Protein AF-A0A0B1SUR9-F1 (afdb_monomer)

Sequence (139 aa):
LSFQVCLLLVIVFFIDGRIQWSAYSIIYALAFVLAFGSILTLLLHYFEVPKASNQLPWLQIELLWNAIGCTLCAIGCILLTWDWWQMRGGRHQHHATLAPRNIGEARWMRRVAIVAGSLLLATCLFLFTLARVKRTGVN

Structure (mmCIF, N/CA/C/O backbone):
data_AF-A0A0B1SUR9-F1
#
_entry.id   AF-A0A0B1SUR9-F1
#
loop_
_atom_site.group_PDB
_atom_site.id
_atom_site.type_symbol
_atom_site.label_atom_id
_atom_site.label_alt_id
_atom_site.label_comp_id
_atom_site.label_asym_id
_atom_site.label_entity_id
_atom_site.label_seq_id
_atom_site.pdbx_PDB_ins_code
_atom_site.Cartn_x
_atom_site.Cartn_y
_atom_site.Cartn_z
_atom_site.occupancy
_atom_site.B_iso_or_equiv
_atom_site.auth_seq_id
_atom_site.auth_comp_id
_atom_site.auth_asym_id
_atom_site.auth_atom_id
_atom_site.pdbx_PDB_model_num
ATOM 1 N N . LEU A 1 1 ? -11.792 6.545 6.055 1.00 57.09 1 LEU A N 1
ATOM 2 C CA . LEU A 1 1 ? -11.852 7.286 4.773 1.00 57.09 1 LEU A CA 1
ATOM 3 C C . LEU A 1 1 ? -10.477 7.577 4.178 1.00 57.09 1 LEU A C 1
ATOM 5 O O . LEU A 1 1 ? -10.175 7.017 3.133 1.00 57.09 1 LEU A O 1
ATOM 9 N N . SER A 1 2 ? -9.609 8.373 4.812 1.00 69.12 2 SER A N 1
ATOM 10 C CA . SER A 1 2 ? -8.364 8.842 4.166 1.00 69.12 2 SER A CA 1
ATOM 11 C C . SER A 1 2 ? -7.394 7.729 3.729 1.00 69.12 2 SER A C 1
ATOM 13 O O . SER A 1 2 ? -6.832 7.789 2.640 1.00 69.12 2 SER A O 1
ATOM 15 N N . PHE A 1 3 ? -7.234 6.668 4.526 1.00 76.19 3 PHE A N 1
ATOM 16 C CA . PHE A 1 3 ? -6.344 5.554 4.175 1.00 76.19 3 PHE A CA 1
ATOM 17 C C . PHE A 1 3 ? -6.952 4.610 3.108 1.00 76.19 3 PHE A C 1
ATOM 19 O O . PHE A 1 3 ? -6.213 3.983 2.357 1.00 76.19 3 PHE A O 1
ATOM 26 N N . GLN A 1 4 ? -8.285 4.543 2.970 1.00 78.00 4 GLN A N 1
ATOM 27 C CA . GLN A 1 4 ? -8.958 3.736 1.935 1.00 78.00 4 GLN A CA 1
ATOM 28 C C . GLN A 1 4 ? -8.707 4.305 0.542 1.00 78.00 4 GLN A C 1
ATOM 30 O O . GLN A 1 4 ? -8.459 3.551 -0.391 1.00 78.00 4 GLN A O 1
ATOM 35 N N . VAL A 1 5 ? -8.709 5.634 0.414 1.00 78.94 5 VAL A N 1
ATOM 36 C CA . VAL A 1 5 ? -8.362 6.315 -0.841 1.00 78.94 5 VAL A CA 1
ATOM 37 C C . VAL A 1 5 ? -6.939 5.950 -1.269 1.00 78.94 5 VAL A C 1
ATOM 39 O O . VAL A 1 5 ? -6.706 5.639 -2.433 1.00 78.94 5 VAL A O 1
ATOM 42 N N . CYS A 1 6 ? -6.003 5.893 -0.318 1.00 81.38 6 CYS A N 1
ATOM 43 C CA . CYS A 1 6 ? -4.625 5.481 -0.581 1.00 81.38 6 CYS A CA 1
ATOM 44 C C . CYS A 1 6 ? -4.550 4.025 -1.073 1.00 81.38 6 CYS A C 1
ATOM 46 O O . CYS A 1 6 ? -3.874 3.748 -2.059 1.00 81.38 6 CYS A O 1
ATOM 48 N N . LEU A 1 7 ? -5.279 3.101 -0.438 1.00 81.69 7 LEU A N 1
ATOM 49 C CA . LEU A 1 7 ? -5.324 1.690 -0.848 1.00 81.69 7 LEU A CA 1
ATOM 50 C C . LEU A 1 7 ? -6.010 1.499 -2.213 1.00 81.69 7 LEU A C 1
ATOM 52 O O . LEU A 1 7 ? -5.570 0.673 -3.008 1.00 81.69 7 LEU A O 1
ATOM 56 N N . LEU A 1 8 ? -7.033 2.294 -2.534 1.00 81.94 8 LEU A N 1
ATOM 57 C CA . LEU A 1 8 ? -7.666 2.288 -3.856 1.00 81.94 8 LEU A CA 1
ATOM 58 C C . LEU A 1 8 ? -6.705 2.753 -4.955 1.00 81.94 8 LEU A C 1
ATOM 60 O O . LEU A 1 8 ? -6.677 2.147 -6.025 1.00 81.94 8 LEU A O 1
ATOM 64 N N . LEU A 1 9 ? -5.874 3.767 -4.691 1.00 81.12 9 LEU A N 1
ATOM 65 C CA . LEU A 1 9 ? -4.820 4.173 -5.626 1.00 81.12 9 LEU A CA 1
ATOM 66 C C . LEU A 1 9 ? -3.829 3.029 -5.878 1.00 81.12 9 LEU A C 1
ATOM 68 O O . LEU A 1 9 ? -3.495 2.763 -7.030 1.00 81.12 9 LEU A O 1
ATOM 72 N N . VAL A 1 10 ? -3.421 2.297 -4.836 1.00 81.00 10 VAL A N 1
ATOM 73 C CA . VAL A 1 10 ? -2.561 1.107 -4.980 1.00 81.00 10 VAL A CA 1
ATOM 74 C C . VAL A 1 10 ? -3.210 0.073 -5.911 1.00 81.00 10 VAL A C 1
ATOM 76 O O . VAL A 1 10 ? -2.569 -0.399 -6.849 1.00 81.00 10 VAL A O 1
ATOM 79 N N . ILE A 1 11 ? -4.494 -0.230 -5.698 1.00 82.62 11 ILE A N 1
ATOM 80 C CA . ILE A 1 11 ? -5.258 -1.203 -6.496 1.00 82.62 11 ILE A CA 1
ATOM 81 C C . ILE A 1 11 ? -5.343 -0.768 -7.966 1.00 82.62 11 ILE A C 1
ATOM 83 O O . ILE A 1 11 ? -5.042 -1.561 -8.859 1.00 82.62 11 ILE A O 1
ATOM 87 N N . VAL A 1 12 ? -5.715 0.486 -8.236 1.00 82.25 12 VAL A N 1
ATOM 88 C CA . VAL A 1 12 ? -5.884 0.996 -9.609 1.00 82.25 12 VAL A CA 1
ATOM 89 C C . VAL A 1 12 ? -4.555 1.021 -10.361 1.00 82.25 12 VAL A C 1
ATOM 91 O O . VAL A 1 12 ? -4.494 0.609 -11.515 1.00 82.25 12 VAL A O 1
ATOM 94 N N . PHE A 1 13 ? -3.472 1.470 -9.728 1.00 78.00 13 PHE A N 1
ATOM 95 C CA . PHE A 1 13 ? -2.189 1.613 -10.417 1.00 78.00 13 PHE A CA 1
ATOM 96 C C . PHE A 1 13 ? -1.478 0.278 -10.676 1.00 78.00 13 PHE A C 1
ATOM 98 O O . PHE A 1 13 ? -0.737 0.182 -11.662 1.00 78.00 13 PHE A O 1
ATOM 105 N N . PHE A 1 14 ? -1.719 -0.744 -9.847 1.00 78.88 14 PHE A N 1
ATOM 106 C CA . PHE A 1 14 ? -1.156 -2.092 -10.007 1.00 78.88 14 PHE A CA 1
ATOM 107 C C . PHE A 1 14 ? -2.063 -3.093 -10.728 1.00 78.88 14 PHE A C 1
ATOM 109 O O . PHE A 1 14 ? -1.614 -4.209 -10.998 1.00 78.88 14 PHE A O 1
ATOM 116 N N . ILE A 1 15 ? -3.273 -2.698 -11.143 1.00 76.75 15 ILE A N 1
ATOM 117 C CA . ILE A 1 15 ? -4.157 -3.566 -11.936 1.00 76.75 15 ILE A CA 1
ATOM 118 C C . ILE A 1 15 ? -3.485 -4.068 -13.224 1.00 76.75 15 ILE A C 1
ATOM 120 O O . ILE A 1 15 ? -3.697 -5.209 -13.617 1.00 76.75 15 ILE A O 1
ATOM 124 N N . ASP A 1 16 ? -2.622 -3.251 -13.833 1.00 66.31 16 ASP A N 1
ATOM 125 C CA . ASP A 1 16 ? -1.913 -3.583 -15.073 1.00 66.31 16 ASP A CA 1
ATOM 126 C C . ASP A 1 16 ? -0.666 -4.463 -14.836 1.00 66.31 16 ASP A C 1
ATOM 128 O O . ASP A 1 16 ? -0.223 -5.165 -15.742 1.00 66.31 16 ASP A O 1
ATOM 132 N N . GLY A 1 17 ? -0.090 -4.448 -13.626 1.00 60.75 17 GLY A N 1
ATOM 133 C CA . GLY A 1 17 ? 1.151 -5.171 -13.288 1.00 60.75 17 GLY A CA 1
ATOM 134 C C . GLY A 1 17 ? 0.953 -6.562 -12.677 1.00 60.75 17 GLY A C 1
ATOM 135 O O . GLY A 1 17 ? 1.914 -7.316 -12.527 1.00 60.75 17 GLY A O 1
ATOM 136 N N . ARG A 1 18 ? -0.294 -6.913 -12.342 1.00 63.84 18 ARG A N 1
ATOM 137 C CA . ARG A 1 18 ? -0.709 -8.109 -11.578 1.00 63.84 18 ARG A CA 1
ATOM 138 C C . ARG A 1 18 ? -0.381 -9.477 -12.190 1.00 63.84 18 ARG A C 1
ATOM 140 O O . ARG A 1 18 ? -0.551 -10.485 -11.526 1.00 63.84 18 ARG A O 1
ATOM 147 N N . ILE A 1 19 ? -0.032 -9.554 -13.471 1.00 63.72 19 ILE A N 1
ATOM 148 C CA . ILE A 1 19 ? 0.253 -10.838 -14.148 1.00 63.72 19 ILE A CA 1
ATOM 149 C C . ILE A 1 19 ? 1.750 -11.030 -14.377 1.00 63.72 19 ILE A C 1
ATOM 151 O O . ILE A 1 19 ? 2.216 -12.152 -14.542 1.00 63.72 19 ILE A O 1
ATOM 155 N N . GLN A 1 20 ? 2.524 -9.951 -14.370 1.00 62.91 20 GLN A N 1
ATOM 156 C CA . GLN A 1 20 ? 3.917 -10.021 -14.782 1.00 62.91 20 GLN A CA 1
ATOM 157 C C . GLN A 1 20 ? 4.866 -10.270 -13.585 1.00 62.91 20 GLN A C 1
ATOM 159 O O . GLN A 1 20 ? 5.927 -10.860 -13.772 1.00 62.91 20 GLN A O 1
ATOM 164 N N . TRP A 1 21 ? 4.521 -9.796 -12.371 1.00 70.69 21 TRP A N 1
ATOM 165 C CA . TRP A 1 21 ? 5.437 -9.755 -11.214 1.00 70.69 21 TRP A CA 1
ATOM 166 C C . TRP A 1 21 ? 4.696 -10.192 -9.939 1.00 70.69 21 TRP A C 1
ATOM 168 O O . TRP A 1 21 ? 3.714 -9.570 -9.514 1.00 70.69 21 TRP A O 1
ATOM 178 N N . SER A 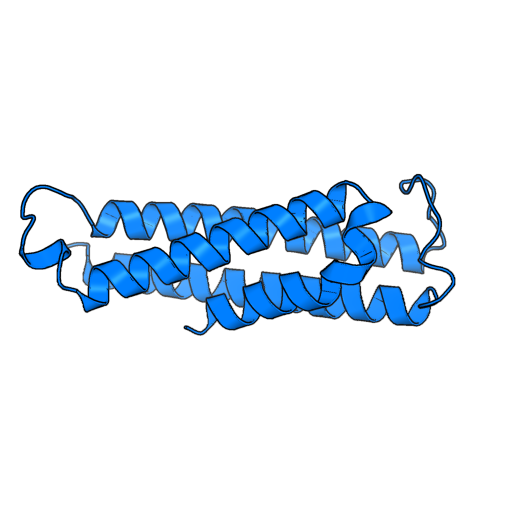1 22 ? 5.167 -11.271 -9.307 1.00 71.44 22 SER A N 1
ATOM 179 C CA . SER A 1 22 ? 4.516 -11.881 -8.135 1.00 71.44 22 SER A CA 1
ATOM 180 C C . SER A 1 22 ? 4.458 -10.930 -6.936 1.00 71.44 22 SER A C 1
ATOM 182 O O . SER A 1 22 ? 3.424 -10.836 -6.278 1.00 71.44 22 SER A O 1
ATOM 184 N N . ALA A 1 23 ? 5.517 -10.150 -6.702 1.00 76.44 23 ALA A N 1
ATOM 185 C CA . ALA A 1 23 ? 5.579 -9.180 -5.610 1.00 76.44 23 ALA A CA 1
ATOM 186 C C . ALA A 1 23 ? 4.476 -8.108 -5.706 1.00 76.44 23 ALA A C 1
ATOM 188 O O . ALA A 1 23 ? 3.791 -7.836 -4.720 1.00 76.44 23 ALA A O 1
ATOM 189 N N . TYR A 1 24 ? 4.234 -7.540 -6.892 1.00 80.75 24 TYR A N 1
ATOM 190 C CA . TYR A 1 24 ? 3.160 -6.554 -7.079 1.00 80.75 24 TYR A CA 1
ATOM 191 C C . TYR A 1 24 ? 1.775 -7.170 -6.946 1.00 80.75 24 TYR A C 1
ATOM 193 O O . TYR A 1 24 ? 0.865 -6.526 -6.435 1.00 80.75 24 TYR A O 1
ATOM 201 N N . SER A 1 25 ? 1.627 -8.423 -7.369 1.00 80.62 25 SER A N 1
ATOM 202 C CA . SER A 1 25 ? 0.379 -9.178 -7.240 1.00 80.62 25 SER A CA 1
ATOM 203 C C . SER A 1 25 ? 0.017 -9.399 -5.771 1.00 80.62 25 SER A C 1
ATOM 205 O O . SER A 1 25 ? -1.139 -9.235 -5.387 1.00 80.62 25 SER A O 1
ATOM 207 N N . ILE A 1 26 ? 1.019 -9.692 -4.935 1.00 83.62 26 ILE A N 1
ATOM 208 C CA . ILE A 1 26 ? 0.861 -9.807 -3.482 1.00 83.62 26 ILE A CA 1
ATOM 209 C C . ILE A 1 26 ? 0.480 -8.450 -2.881 1.00 83.62 26 ILE A C 1
ATOM 211 O O . ILE A 1 26 ? -0.501 -8.372 -2.146 1.00 83.62 26 ILE A O 1
ATOM 215 N N . ILE A 1 27 ? 1.194 -7.371 -3.224 1.00 84.88 27 ILE A N 1
ATOM 216 C CA . ILE A 1 27 ? 0.879 -6.016 -2.731 1.00 84.88 27 ILE A CA 1
ATOM 217 C C . ILE A 1 27 ? -0.547 -5.608 -3.130 1.00 84.88 27 ILE A C 1
ATOM 219 O O . ILE A 1 27 ? -1.289 -5.077 -2.307 1.00 84.88 27 ILE A O 1
ATOM 223 N N . TYR A 1 28 ? -0.950 -5.899 -4.367 1.00 85.38 28 TYR A N 1
ATOM 224 C CA . TYR A 1 28 ? -2.301 -5.663 -4.867 1.00 85.38 28 TYR A CA 1
ATOM 225 C C . TYR A 1 28 ? -3.353 -6.440 -4.064 1.00 85.38 28 TYR A C 1
ATOM 227 O O . TYR A 1 28 ? -4.330 -5.852 -3.601 1.00 85.38 28 TYR A O 1
ATOM 235 N N . ALA A 1 29 ? -3.147 -7.745 -3.860 1.00 85.94 29 ALA A N 1
ATOM 236 C CA . ALA A 1 29 ? -4.081 -8.587 -3.116 1.00 85.94 29 ALA A CA 1
ATOM 237 C C . ALA A 1 29 ? -4.216 -8.130 -1.656 1.00 85.94 29 ALA A C 1
ATOM 239 O O . ALA A 1 29 ? -5.328 -8.020 -1.140 1.00 85.94 29 ALA A O 1
ATOM 240 N N . LEU A 1 30 ? -3.099 -7.788 -1.008 1.00 86.94 30 LEU A N 1
ATOM 241 C CA . LEU A 1 30 ? -3.100 -7.249 0.351 1.00 86.94 30 LEU A CA 1
ATOM 242 C C . LEU A 1 30 ? -3.827 -5.903 0.425 1.00 86.94 30 LEU A C 1
ATOM 244 O O . LEU A 1 30 ? -4.642 -5.702 1.323 1.00 86.94 30 LEU A O 1
ATOM 248 N N . ALA A 1 31 ? -3.591 -5.001 -0.532 1.00 85.06 31 ALA A N 1
ATOM 249 C CA . ALA A 1 31 ? -4.294 -3.722 -0.593 1.00 85.06 31 ALA A CA 1
ATOM 250 C C . ALA A 1 31 ? -5.809 -3.912 -0.768 1.00 85.06 31 ALA A C 1
ATOM 252 O O . ALA A 1 31 ? -6.586 -3.205 -0.126 1.00 85.06 31 ALA A O 1
ATOM 253 N N . PHE A 1 32 ? -6.228 -4.893 -1.573 1.00 86.31 32 PHE A N 1
ATOM 254 C CA . PHE A 1 32 ? -7.635 -5.250 -1.747 1.00 86.31 32 PHE A CA 1
ATOM 255 C C . PHE A 1 32 ? -8.269 -5.760 -0.446 1.00 86.31 32 PHE A C 1
ATOM 257 O O . PHE A 1 32 ? -9.318 -5.258 -0.042 1.00 86.31 32 PHE A O 1
ATOM 264 N N . VAL A 1 33 ? -7.614 -6.699 0.246 1.00 88.12 33 VAL A N 1
ATOM 265 C CA . VAL A 1 33 ? -8.091 -7.235 1.535 1.00 88.12 33 VAL A CA 1
ATOM 266 C C . VAL A 1 33 ? -8.191 -6.131 2.588 1.00 88.12 33 VAL A C 1
ATOM 268 O O . VAL A 1 33 ? -9.207 -6.030 3.277 1.00 88.12 33 VAL A O 1
ATOM 271 N N . LEU A 1 34 ? -7.174 -5.270 2.687 1.00 84.75 34 LEU A N 1
ATOM 272 C CA . LEU A 1 34 ? -7.171 -4.147 3.623 1.00 84.75 34 LEU A CA 1
ATOM 273 C C . LEU A 1 34 ? -8.284 -3.145 3.303 1.00 84.75 34 LEU A C 1
ATOM 275 O O . LEU A 1 34 ? -9.020 -2.750 4.203 1.00 84.75 34 LEU A O 1
ATOM 279 N N . ALA A 1 35 ? -8.457 -2.772 2.031 1.00 84.44 35 ALA A N 1
ATOM 280 C CA . ALA A 1 35 ? -9.520 -1.860 1.616 1.00 84.44 35 ALA A CA 1
ATOM 281 C C . ALA A 1 35 ? -10.907 -2.433 1.938 1.00 84.44 35 ALA A C 1
ATOM 283 O O . ALA A 1 35 ? -11.740 -1.729 2.513 1.00 84.44 35 ALA A O 1
ATOM 284 N N . PHE A 1 36 ? -11.133 -3.712 1.628 1.00 85.38 36 PHE A N 1
ATOM 285 C CA . PHE A 1 36 ? -12.398 -4.388 1.900 1.00 85.38 36 PHE A CA 1
ATOM 286 C C . PHE A 1 36 ? -12.685 -4.491 3.401 1.00 85.38 36 PHE A C 1
ATOM 288 O O . PHE A 1 36 ? -13.752 -4.072 3.847 1.00 85.38 36 PHE A O 1
ATOM 295 N N . GLY A 1 37 ? -11.727 -4.967 4.203 1.00 82.00 37 GLY A N 1
ATOM 296 C CA . GLY A 1 37 ? -11.906 -5.075 5.655 1.00 82.00 37 GLY A CA 1
ATOM 297 C C . GLY A 1 37 ? -12.124 -3.717 6.327 1.00 82.00 37 GLY A C 1
ATOM 298 O O . GLY A 1 37 ? -12.899 -3.600 7.277 1.00 82.00 37 GLY A O 1
ATOM 299 N N . SER A 1 38 ? -11.532 -2.656 5.783 1.00 79.56 38 SER A N 1
ATOM 300 C CA . SER A 1 38 ? -11.772 -1.292 6.248 1.00 79.56 38 SER A CA 1
ATOM 301 C C . SER A 1 38 ? -13.131 -0.718 5.851 1.00 79.56 38 SER A C 1
ATOM 303 O O . SER A 1 38 ? -13.686 0.095 6.584 1.00 79.56 38 SER A O 1
ATOM 305 N N . ILE A 1 39 ? -13.681 -1.102 4.697 1.00 83.62 39 ILE A N 1
ATOM 306 C CA . ILE A 1 39 ? -15.070 -0.771 4.339 1.00 83.62 39 ILE A CA 1
ATOM 307 C C . ILE A 1 39 ? -16.031 -1.537 5.253 1.00 83.62 39 ILE A C 1
ATOM 309 O O . ILE A 1 39 ? -16.972 -0.947 5.779 1.00 83.62 39 ILE A O 1
ATOM 313 N N . LEU A 1 40 ? -15.762 -2.822 5.497 1.00 82.88 40 LEU A N 1
ATOM 314 C CA . LEU A 1 40 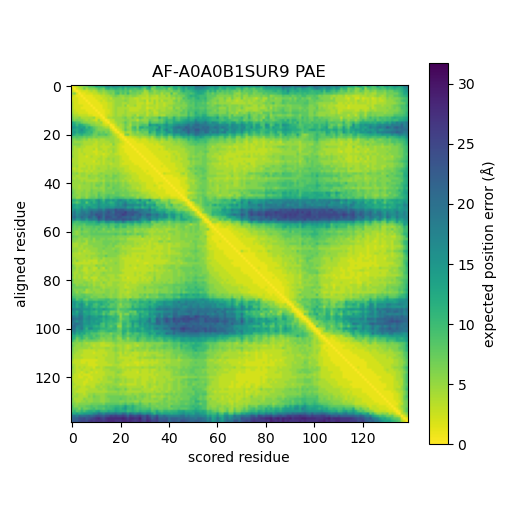? -16.582 -3.666 6.362 1.00 82.88 40 LEU A CA 1
ATOM 315 C C . LEU A 1 40 ? -16.645 -3.131 7.799 1.00 82.88 40 LEU A C 1
ATOM 317 O O . LEU A 1 40 ? -17.732 -3.013 8.354 1.00 82.88 40 LEU A O 1
ATOM 321 N N . THR A 1 41 ? -15.510 -2.749 8.388 1.00 76.88 41 THR A N 1
ATOM 322 C CA . THR A 1 41 ? -15.475 -2.127 9.729 1.00 76.88 41 THR A CA 1
ATOM 323 C C . THR A 1 41 ? -16.260 -0.816 9.781 1.00 76.88 41 THR A C 1
ATOM 325 O O . THR A 1 41 ? -16.988 -0.581 10.742 1.00 76.88 41 THR A O 1
ATOM 328 N N . LEU A 1 42 ? -16.200 0.000 8.725 1.00 77.56 42 LEU A N 1
ATOM 329 C CA . LEU A 1 42 ? -17.010 1.217 8.602 1.00 77.56 42 LEU A CA 1
ATOM 330 C C . LEU A 1 42 ? -18.513 0.924 8.565 1.00 77.56 42 LEU A C 1
ATOM 332 O O . LEU A 1 42 ? -19.281 1.610 9.236 1.00 77.56 42 LEU A O 1
ATOM 336 N N . LEU A 1 43 ? -18.930 -0.099 7.816 1.00 81.88 43 LEU A N 1
ATOM 337 C CA . LEU A 1 43 ? -20.327 -0.530 7.771 1.00 81.88 43 LEU A CA 1
ATOM 338 C C . LEU A 1 43 ? -20.791 -1.052 9.135 1.00 81.88 43 LEU A C 1
ATOM 340 O O . LEU A 1 43 ? -21.860 -0.669 9.597 1.00 81.88 43 LEU A O 1
ATOM 344 N N . LEU A 1 44 ? -19.977 -1.867 9.811 1.00 79.31 44 LEU A N 1
ATOM 345 C CA . LEU A 1 44 ? -20.288 -2.367 11.155 1.00 79.31 44 LEU A CA 1
ATOM 346 C C . LEU A 1 44 ? -20.457 -1.224 12.163 1.00 79.31 44 LEU A C 1
ATOM 348 O O . LEU A 1 44 ? -21.382 -1.259 12.973 1.00 79.31 44 LEU A O 1
ATOM 352 N N . HIS A 1 45 ? -19.608 -0.195 12.083 1.00 74.44 45 HIS A N 1
ATOM 353 C CA . HIS A 1 45 ? -19.738 1.004 12.908 1.00 74.44 45 HIS A CA 1
ATOM 354 C C . HIS A 1 45 ? -21.010 1.799 12.572 1.00 74.44 45 HIS A C 1
ATOM 356 O O . HIS A 1 45 ? -21.715 2.234 13.480 1.00 74.44 45 HIS A O 1
ATOM 362 N N . TYR A 1 46 ? -21.334 1.949 11.282 1.00 78.12 46 TYR A N 1
ATOM 363 C CA . TYR A 1 46 ? -22.539 2.642 10.816 1.00 78.12 46 TYR A CA 1
ATOM 364 C C . TYR A 1 46 ? -23.833 1.970 11.290 1.00 78.12 46 TYR A C 1
ATOM 366 O O . TYR A 1 46 ? -24.755 2.654 11.723 1.00 78.12 46 TYR A O 1
ATOM 374 N N . PHE A 1 47 ? -23.892 0.638 11.262 1.00 83.19 47 PHE A N 1
ATOM 375 C CA . PHE A 1 47 ? -25.045 -0.125 11.750 1.00 83.19 47 PHE A CA 1
ATOM 376 C C . PHE A 1 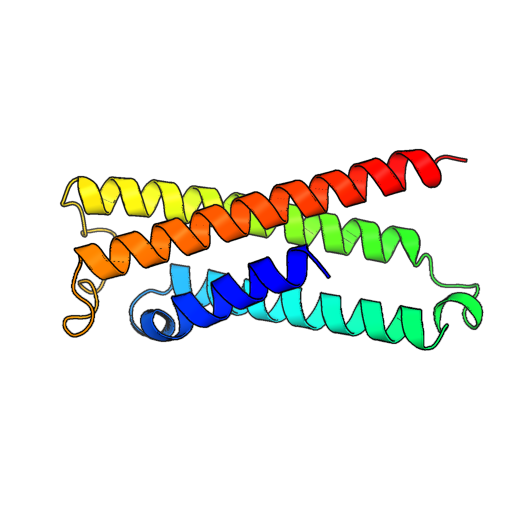47 ? -25.124 -0.215 13.282 1.00 83.19 47 PHE A C 1
ATOM 378 O O . PHE A 1 47 ? -25.967 -0.939 13.803 1.00 83.19 47 PHE A O 1
ATOM 385 N N . GLU A 1 48 ? -24.240 0.476 14.010 1.00 74.00 48 GLU A N 1
ATOM 386 C CA . GLU A 1 48 ? -24.167 0.470 15.475 1.00 74.00 48 GLU A CA 1
ATOM 387 C C . GLU A 1 48 ? -24.100 -0.934 16.108 1.00 74.00 48 GLU A C 1
ATOM 389 O O . GLU A 1 48 ? -24.351 -1.101 17.303 1.00 74.00 48 GLU A O 1
ATOM 394 N N . VAL A 1 49 ? -23.670 -1.947 15.345 1.00 67.19 49 VAL A N 1
ATOM 395 C CA . VAL A 1 49 ? -23.418 -3.313 15.838 1.00 67.19 49 VAL A CA 1
ATOM 396 C C . VAL A 1 49 ? -22.527 -3.313 17.093 1.00 67.19 49 VAL A C 1
ATOM 398 O O . VAL A 1 49 ? -22.796 -4.102 18.006 1.00 67.19 49 VAL A O 1
ATOM 401 N N . PRO A 1 50 ? -21.536 -2.401 17.230 1.00 61.81 50 PRO A N 1
ATOM 402 C CA . PRO A 1 50 ? -20.755 -2.292 18.454 1.00 61.81 50 PRO A CA 1
ATOM 403 C C . PRO A 1 50 ? -21.554 -1.959 19.716 1.00 61.81 50 PRO A C 1
ATOM 405 O O . PRO A 1 50 ? -21.168 -2.396 20.795 1.00 61.81 50 PRO A O 1
ATOM 408 N N . LYS A 1 51 ? -22.666 -1.220 19.600 1.00 60.19 51 LYS A N 1
ATOM 409 C CA . LYS A 1 51 ? -23.531 -0.862 20.738 1.00 60.19 51 LYS A CA 1
ATOM 410 C C . LYS A 1 51 ? -24.491 -1.989 21.120 1.00 60.19 51 LYS A C 1
ATOM 412 O O . LYS A 1 51 ? -24.874 -2.095 22.279 1.00 60.19 51 LYS A O 1
ATOM 417 N N . ALA A 1 52 ? -24.870 -2.833 20.159 1.00 61.31 52 ALA A N 1
ATOM 418 C CA . ALA A 1 52 ? -25.744 -3.982 20.396 1.00 61.31 52 ALA A CA 1
ATOM 419 C C . ALA A 1 52 ? -25.003 -5.174 21.036 1.00 61.31 52 ALA A C 1
ATOM 421 O O . ALA A 1 52 ? -25.607 -5.978 21.742 1.00 61.31 52 ALA A O 1
ATOM 422 N N . SER A 1 53 ? -23.690 -5.286 20.809 1.00 59.59 53 SER A N 1
ATOM 423 C CA . SER A 1 53 ? -22.856 -6.393 21.284 1.00 59.59 53 SER A CA 1
ATOM 424 C C . SER A 1 53 ? -21.834 -5.921 22.326 1.00 59.59 53 SER A C 1
ATOM 426 O O . SER A 1 53 ? -20.666 -5.701 22.002 1.00 59.59 53 SER A O 1
ATOM 428 N N . ASN A 1 54 ? -22.245 -5.862 23.599 1.00 58.47 54 ASN A N 1
ATOM 429 C CA . ASN A 1 54 ? -21.395 -5.508 24.754 1.00 58.47 54 ASN A CA 1
ATOM 430 C C . ASN A 1 54 ? -20.222 -6.480 25.032 1.00 58.47 54 ASN A C 1
ATOM 432 O O . ASN A 1 54 ? -19.458 -6.262 25.967 1.00 58.47 54 ASN A O 1
ATOM 436 N N . GLN A 1 55 ? -20.080 -7.569 24.271 1.00 58.06 55 GLN A N 1
ATOM 437 C CA . GLN A 1 55 ? -19.096 -8.628 24.536 1.00 58.06 55 GLN A CA 1
ATOM 438 C C . GLN A 1 55 ? -17.818 -8.543 23.690 1.00 58.06 55 GLN A C 1
ATOM 440 O O . GLN A 1 55 ? -16.826 -9.182 24.033 1.00 58.06 55 GLN A O 1
ATOM 445 N N . LEU A 1 56 ? -17.811 -7.789 22.586 1.00 60.53 56 LEU A N 1
ATOM 446 C CA . LEU A 1 56 ? -16.666 -7.765 21.670 1.00 60.53 56 LEU A CA 1
ATOM 447 C C . LEU A 1 56 ? -15.749 -6.573 21.978 1.00 60.53 56 LEU A C 1
ATOM 449 O O . LEU A 1 56 ? -16.227 -5.438 22.016 1.00 60.53 56 LEU A O 1
ATOM 453 N N . PRO A 1 57 ? -14.429 -6.781 22.155 1.00 70.62 57 PRO A N 1
ATOM 454 C CA . PRO A 1 57 ? -13.475 -5.697 22.362 1.00 70.62 57 PRO A CA 1
ATOM 455 C C . PRO A 1 57 ? -13.183 -4.993 21.026 1.00 70.62 57 PRO A C 1
ATOM 457 O O . PRO A 1 57 ? -12.088 -5.089 20.472 1.00 70.62 57 PRO A O 1
ATOM 460 N N . TRP A 1 58 ? -14.178 -4.279 20.491 1.00 72.25 58 TRP A N 1
ATOM 461 C CA . TRP A 1 58 ? -14.137 -3.601 19.188 1.00 72.25 58 TRP A CA 1
ATOM 462 C C . TRP A 1 58 ? -12.902 -2.716 19.012 1.00 72.25 58 TRP A C 1
ATOM 464 O O . TRP A 1 58 ? -12.269 -2.738 17.959 1.00 72.25 58 TRP A O 1
ATOM 474 N N . LEU A 1 59 ? -12.494 -2.024 20.080 1.00 72.25 59 LEU A N 1
ATOM 475 C CA . LEU A 1 59 ? -11.294 -1.192 20.087 1.00 72.25 59 LEU A CA 1
ATOM 476 C C . LEU A 1 59 ?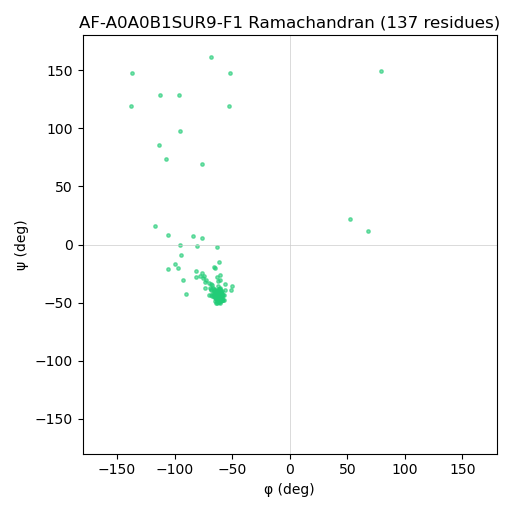 -10.013 -1.999 19.824 1.00 72.25 59 LEU A C 1
ATOM 478 O O . LEU A 1 59 ? -9.142 -1.545 19.088 1.00 72.25 59 LEU A O 1
ATOM 482 N N . GLN A 1 60 ? -9.888 -3.200 20.401 1.00 75.56 60 GLN A N 1
ATOM 483 C CA . GLN A 1 60 ? -8.719 -4.062 20.190 1.00 75.56 60 GLN A CA 1
ATOM 484 C C . GLN A 1 60 ? -8.683 -4.608 18.760 1.00 75.56 60 GLN A C 1
ATOM 486 O O . GLN A 1 60 ? -7.609 -4.689 18.167 1.00 75.56 60 GLN A O 1
ATOM 491 N N . ILE A 1 61 ? -9.848 -4.932 18.191 1.00 78.12 61 ILE A N 1
ATOM 492 C CA . ILE A 1 61 ? -9.971 -5.409 16.807 1.00 78.12 61 ILE A CA 1
ATOM 493 C C . ILE A 1 61 ? -9.573 -4.301 15.823 1.00 78.12 61 ILE A C 1
ATOM 495 O O . ILE A 1 61 ? -8.785 -4.547 14.909 1.00 78.12 61 ILE A O 1
ATOM 499 N N . GLU A 1 62 ? -10.048 -3.070 16.029 1.00 75.94 62 GLU A N 1
ATOM 500 C CA . GLU A 1 62 ? -9.648 -1.915 15.215 1.00 75.94 62 GLU A CA 1
ATOM 501 C C . GLU A 1 62 ? -8.149 -1.617 15.340 1.00 75.94 62 GLU A C 1
ATOM 503 O O . GLU A 1 62 ? -7.480 -1.343 14.339 1.00 75.94 62 GLU A O 1
ATOM 508 N N . LEU A 1 63 ? -7.598 -1.699 16.555 1.00 79.38 63 LEU A N 1
ATOM 509 C CA . LEU A 1 63 ? -6.171 -1.490 16.794 1.00 79.38 63 LEU A CA 1
ATOM 510 C C . LEU A 1 63 ? -5.324 -2.547 16.075 1.00 79.38 63 LEU A C 1
ATOM 512 O O . LEU A 1 63 ? -4.338 -2.204 15.421 1.00 79.38 63 LEU A O 1
ATOM 516 N N . LEU A 1 64 ? -5.732 -3.816 16.155 1.00 84.19 64 LEU A N 1
ATOM 517 C CA . LEU A 1 64 ? -5.072 -4.931 15.483 1.00 84.19 64 LEU A CA 1
ATOM 518 C C . LEU A 1 64 ? -5.125 -4.766 13.960 1.00 84.19 64 LEU A C 1
ATOM 520 O O . LEU A 1 64 ? -4.099 -4.901 13.294 1.00 84.19 64 LEU A O 1
ATOM 524 N N . TRP A 1 65 ? -6.289 -4.408 13.411 1.00 81.50 65 TRP A N 1
ATOM 525 C CA . TRP A 1 65 ? -6.452 -4.182 11.974 1.00 81.50 65 TRP A CA 1
ATOM 526 C C . TRP A 1 65 ? -5.576 -3.030 11.471 1.00 81.50 65 TRP A C 1
ATOM 528 O O . TRP A 1 65 ? -4.887 -3.164 10.459 1.00 81.50 65 TRP A O 1
ATOM 538 N N . ASN A 1 66 ? -5.530 -1.920 12.212 1.00 83.19 66 ASN A N 1
ATOM 539 C CA . ASN A 1 66 ? -4.677 -0.776 11.886 1.00 83.19 66 ASN A CA 1
ATOM 540 C C . ASN A 1 66 ? -3.183 -1.109 12.009 1.00 83.19 66 ASN A C 1
ATOM 542 O O . ASN A 1 66 ? -2.389 -0.647 11.190 1.00 83.19 66 ASN A O 1
ATOM 546 N N . ALA A 1 67 ? -2.789 -1.920 12.995 1.00 85.12 67 ALA A N 1
ATOM 547 C CA . ALA A 1 67 ? -1.410 -2.378 13.145 1.00 85.12 67 ALA A CA 1
ATOM 548 C C . ALA A 1 67 ? -0.979 -3.264 11.965 1.00 85.12 67 ALA A C 1
ATOM 550 O O . ALA A 1 67 ? 0.087 -3.034 11.394 1.00 85.12 67 ALA A O 1
ATOM 551 N N . ILE A 1 68 ? -1.826 -4.212 11.546 1.00 88.06 68 ILE A N 1
ATOM 552 C CA . ILE A 1 68 ? -1.587 -5.057 10.364 1.00 88.06 68 ILE A CA 1
ATOM 553 C C . ILE A 1 68 ? -1.525 -4.201 9.090 1.00 88.06 68 ILE A C 1
ATOM 555 O O . ILE A 1 68 ? -0.604 -4.344 8.288 1.00 88.06 68 ILE A O 1
ATOM 559 N N . GLY A 1 69 ? -2.467 -3.272 8.908 1.00 84.31 69 GLY A N 1
ATOM 560 C CA . GLY A 1 69 ? -2.464 -2.361 7.763 1.00 84.31 69 GLY A CA 1
ATOM 561 C C . GLY A 1 69 ? -1.190 -1.515 7.700 1.00 84.31 69 GLY A C 1
ATOM 562 O O . GLY A 1 69 ? -0.578 -1.392 6.639 1.00 84.31 69 GLY A O 1
ATOM 563 N N . CYS A 1 70 ? -0.746 -0.996 8.847 1.00 86.69 70 CYS A N 1
ATOM 564 C CA . CYS A 1 70 ? 0.482 -0.218 8.976 1.00 86.69 70 CYS A CA 1
ATOM 565 C C . CYS A 1 70 ? 1.728 -1.026 8.592 1.00 86.69 70 CYS A C 1
ATOM 567 O O . CYS A 1 70 ? 2.548 -0.543 7.809 1.00 86.69 70 CYS A O 1
ATOM 569 N N . THR A 1 71 ? 1.889 -2.242 9.122 1.00 88.25 71 THR A N 1
ATOM 570 C CA . THR A 1 71 ? 3.079 -3.066 8.852 1.00 88.25 71 THR A CA 1
ATOM 571 C C . THR A 1 71 ? 3.147 -3.481 7.389 1.00 88.25 71 THR A C 1
ATOM 573 O O . THR A 1 71 ? 4.197 -3.339 6.762 1.00 88.25 71 THR A O 1
ATOM 576 N N . LEU A 1 72 ? 2.026 -3.913 6.810 1.00 87.75 72 LEU A N 1
ATOM 577 C CA . LEU A 1 72 ? 1.960 -4.305 5.403 1.00 87.75 72 LEU A CA 1
ATOM 578 C C . LEU A 1 72 ? 2.229 -3.123 4.462 1.00 87.75 72 LEU A C 1
ATOM 580 O O . LEU A 1 72 ? 2.976 -3.276 3.493 1.00 87.75 72 LEU A O 1
ATOM 584 N N . CYS A 1 73 ? 1.683 -1.938 4.758 1.00 87.75 73 CYS A N 1
ATOM 585 C CA . CYS A 1 73 ? 1.948 -0.741 3.957 1.00 87.75 73 CYS A CA 1
ATOM 586 C C . CYS A 1 73 ? 3.415 -0.299 4.051 1.00 87.75 73 CYS A C 1
ATOM 588 O O . CYS A 1 73 ? 4.010 0.043 3.028 1.00 87.75 73 CYS A O 1
ATOM 590 N N . ALA A 1 74 ? 4.024 -0.365 5.239 1.00 87.75 74 ALA A N 1
ATOM 591 C CA . ALA A 1 74 ? 5.435 -0.035 5.426 1.00 87.75 74 ALA A CA 1
ATOM 592 C C . ALA A 1 74 ? 6.354 -0.997 4.653 1.00 87.75 74 ALA A C 1
ATOM 594 O O . ALA A 1 74 ? 7.234 -0.548 3.916 1.00 87.75 74 ALA A O 1
ATOM 595 N N . ILE A 1 75 ? 6.111 -2.309 4.757 1.00 88.31 75 ILE A N 1
ATOM 596 C CA . ILE A 1 75 ? 6.864 -3.333 4.015 1.00 88.31 75 ILE A CA 1
ATOM 597 C C . ILE A 1 75 ? 6.719 -3.107 2.506 1.00 88.31 75 ILE A C 1
ATOM 599 O O . ILE A 1 75 ? 7.721 -3.055 1.793 1.00 88.31 75 ILE A O 1
ATOM 603 N N . GLY A 1 76 ? 5.490 -2.909 2.019 1.00 85.56 76 GLY A N 1
ATOM 604 C CA . GLY A 1 76 ? 5.236 -2.630 0.606 1.00 85.56 76 GLY A CA 1
ATOM 605 C C . GLY A 1 76 ? 5.942 -1.360 0.122 1.00 85.56 76 GLY A C 1
ATOM 606 O O . GLY A 1 76 ? 6.561 -1.374 -0.938 1.00 85.56 76 GLY A O 1
ATOM 607 N N . CYS A 1 77 ? 5.936 -0.283 0.912 1.00 88.19 77 CYS A N 1
ATOM 608 C CA . CYS A 1 77 ? 6.642 0.954 0.575 1.00 88.19 77 CYS A CA 1
ATOM 609 C C . CYS A 1 77 ? 8.156 0.733 0.425 1.00 88.19 77 CYS A C 1
ATOM 611 O O . CYS A 1 77 ? 8.754 1.207 -0.545 1.00 88.19 77 CYS A O 1
ATOM 613 N N . ILE A 1 78 ? 8.777 0.000 1.354 1.00 87.44 78 ILE A N 1
ATOM 614 C CA . ILE A 1 78 ? 10.213 -0.314 1.308 1.00 87.44 78 ILE A CA 1
ATOM 615 C C . ILE A 1 78 ? 10.542 -1.136 0.060 1.00 87.44 78 ILE A C 1
ATOM 617 O O . ILE A 1 78 ? 11.453 -0.771 -0.685 1.00 87.44 78 ILE A O 1
ATOM 621 N N . LEU A 1 79 ? 9.774 -2.198 -0.203 1.00 87.12 79 LEU A N 1
ATOM 622 C CA . LEU A 1 79 ? 9.973 -3.063 -1.368 1.00 87.12 79 LEU A CA 1
ATOM 623 C C . LEU A 1 79 ? 9.874 -2.281 -2.680 1.00 87.12 79 LEU A C 1
ATOM 625 O O . LEU A 1 79 ? 10.740 -2.421 -3.539 1.00 87.12 79 LEU A O 1
ATOM 629 N N . LEU A 1 80 ? 8.865 -1.419 -2.821 1.00 86.19 80 LEU A N 1
ATOM 630 C CA . LEU A 1 80 ? 8.677 -0.617 -4.032 1.00 86.19 80 LEU A CA 1
ATOM 631 C C . LEU A 1 80 ? 9.744 0.466 -4.205 1.00 86.19 80 LEU A C 1
ATOM 633 O O . LEU A 1 80 ? 10.134 0.769 -5.329 1.00 86.19 80 LEU A O 1
ATOM 637 N N . THR A 1 81 ? 10.242 1.034 -3.108 1.00 86.56 81 THR A N 1
ATOM 638 C CA . THR A 1 81 ? 11.313 2.039 -3.154 1.00 86.56 81 THR A CA 1
ATOM 639 C C . THR A 1 81 ? 12.638 1.400 -3.563 1.00 86.56 81 THR A C 1
ATOM 641 O O . THR A 1 81 ? 13.352 1.930 -4.415 1.00 86.56 81 THR A O 1
ATOM 644 N N . TRP A 1 82 ? 12.944 0.230 -2.995 1.00 86.62 82 TRP A N 1
ATOM 645 C CA . TRP A 1 82 ? 14.095 -0.579 -3.384 1.00 86.62 82 TRP A CA 1
ATOM 646 C C . TRP A 1 82 ? 14.033 -0.972 -4.859 1.00 86.62 82 TRP A C 1
ATOM 648 O O . TRP A 1 82 ? 14.995 -0.808 -5.606 1.00 86.62 82 TRP A O 1
ATOM 658 N N . ASP A 1 83 ? 12.880 -1.461 -5.289 1.00 83.25 83 ASP A N 1
ATOM 659 C CA . ASP A 1 83 ? 12.659 -1.897 -6.655 1.00 83.25 83 ASP A CA 1
ATOM 660 C C . ASP A 1 83 ? 12.770 -0.741 -7.665 1.00 83.25 83 ASP A C 1
ATOM 662 O O . ASP A 1 83 ? 13.439 -0.866 -8.693 1.00 83.25 83 ASP A O 1
ATOM 666 N N . TRP A 1 84 ? 12.223 0.431 -7.329 1.00 82.06 84 TRP A N 1
ATOM 667 C CA . TRP A 1 84 ? 12.404 1.651 -8.117 1.00 82.06 84 TRP A CA 1
ATOM 668 C C . TRP A 1 84 ? 13.882 2.044 -8.259 1.00 82.06 84 TRP A C 1
ATOM 670 O O . TRP A 1 84 ? 14.319 2.435 -9.345 1.00 82.06 84 TRP A O 1
ATOM 680 N N . TRP A 1 85 ? 14.668 1.904 -7.187 1.00 83.56 85 TRP A N 1
ATOM 681 C CA . TRP A 1 85 ? 16.110 2.150 -7.220 1.00 83.56 85 TRP A CA 1
ATOM 682 C C . TRP A 1 85 ? 16.844 1.170 -8.145 1.00 83.56 85 TRP A C 1
ATOM 684 O O . TRP A 1 85 ? 17.691 1.587 -8.937 1.00 83.56 85 TRP A O 1
ATOM 694 N N . GLN A 1 86 ? 16.499 -0.119 -8.089 1.00 82.75 86 GLN A N 1
ATOM 695 C CA . GLN A 1 86 ? 17.102 -1.142 -8.950 1.00 82.75 86 GLN A CA 1
ATOM 696 C C . GLN A 1 86 ? 16.773 -0.920 -10.431 1.00 82.75 86 GLN A C 1
ATOM 698 O O . GLN A 1 86 ? 17.683 -0.964 -11.262 1.00 82.75 86 GLN A O 1
ATOM 703 N N . MET A 1 87 ? 15.517 -0.584 -10.753 1.00 79.25 87 MET A N 1
ATOM 704 C CA . MET A 1 87 ? 15.121 -0.226 -12.121 1.00 79.25 87 MET A CA 1
ATOM 705 C C . MET A 1 87 ? 15.900 0.981 -12.637 1.00 79.25 87 MET A C 1
ATOM 707 O O . MET A 1 87 ? 16.434 0.946 -13.739 1.00 79.25 87 MET A O 1
ATOM 711 N N . ARG A 1 88 ? 16.058 2.025 -11.814 1.00 79.69 88 ARG A N 1
ATOM 712 C CA . ARG A 1 88 ? 16.847 3.206 -12.193 1.00 79.69 88 ARG A CA 1
ATOM 713 C C . ARG A 1 88 ? 18.325 2.882 -12.436 1.00 79.69 88 ARG A C 1
ATOM 715 O O . ARG A 1 88 ? 18.983 3.572 -13.207 1.00 79.69 88 ARG A O 1
ATOM 722 N N . GLY A 1 89 ? 18.841 1.844 -11.780 1.00 78.38 89 GLY A N 1
ATOM 723 C CA . GLY A 1 89 ? 20.185 1.312 -11.989 1.00 78.38 89 GLY A CA 1
ATOM 724 C C . GLY A 1 89 ? 20.311 0.324 -13.154 1.00 78.38 89 GLY A C 1
ATOM 725 O O . GLY A 1 89 ? 21.363 -0.303 -13.259 1.00 78.38 89 GLY A O 1
ATOM 726 N N . GLY A 1 90 ? 19.265 0.129 -13.970 1.00 73.56 90 GLY A N 1
ATOM 727 C CA . GLY A 1 90 ? 19.244 -0.816 -15.097 1.00 73.56 90 GLY A CA 1
ATOM 728 C C . GLY A 1 90 ? 19.297 -2.291 -14.684 1.00 73.56 90 GLY A C 1
ATOM 729 O O . GLY A 1 90 ? 19.539 -3.174 -15.508 1.00 73.56 90 GLY A O 1
ATOM 730 N N . ARG A 1 91 ? 19.111 -2.581 -13.392 1.00 75.38 91 ARG A N 1
ATOM 731 C CA . ARG A 1 91 ? 19.160 -3.933 -12.835 1.00 75.38 91 ARG A CA 1
ATOM 732 C C . ARG A 1 91 ? 17.743 -4.477 -12.767 1.00 75.38 91 ARG A C 1
ATOM 734 O O . ARG A 1 91 ? 17.021 -4.197 -11.822 1.00 75.38 91 ARG A O 1
ATOM 741 N N . HIS A 1 92 ? 17.361 -5.267 -13.767 1.00 71.38 92 HIS A N 1
ATOM 742 C CA . HIS A 1 92 ? 16.045 -5.921 -13.840 1.00 71.38 92 HIS A CA 1
ATOM 743 C C . HIS A 1 92 ? 16.103 -7.426 -13.534 1.00 71.38 92 HIS A C 1
ATOM 745 O O . HIS A 1 92 ? 15.119 -8.128 -13.720 1.00 71.38 92 HIS A O 1
ATOM 751 N N . GLN A 1 93 ? 17.257 -7.935 -13.087 1.00 66.62 93 GLN A N 1
ATOM 752 C CA . GLN A 1 93 ? 17.511 -9.372 -12.906 1.00 66.6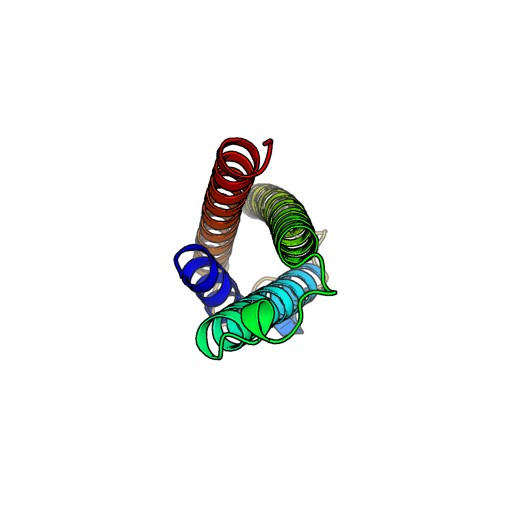2 93 GLN A CA 1
ATOM 753 C C . GLN A 1 93 ? 16.632 -10.029 -11.833 1.00 66.62 93 GLN A C 1
ATOM 755 O O . GLN A 1 93 ? 16.470 -11.245 -11.836 1.00 66.62 93 GLN A O 1
ATOM 760 N N . HIS A 1 94 ? 16.054 -9.243 -10.921 1.00 69.44 94 HIS A N 1
ATOM 761 C CA . HIS A 1 94 ? 15.107 -9.720 -9.912 1.00 69.44 94 HIS A CA 1
ATOM 762 C C . HIS A 1 94 ? 13.681 -9.896 -10.450 1.00 69.44 94 HIS A C 1
ATOM 764 O O . HIS A 1 94 ? 12.816 -10.374 -9.716 1.00 69.44 94 HIS A O 1
ATOM 770 N N . HIS A 1 95 ? 13.450 -9.575 -11.727 1.00 68.12 95 HIS A N 1
ATOM 771 C CA . HIS A 1 95 ? 12.169 -9.744 -12.401 1.00 68.12 95 HIS A CA 1
ATOM 772 C C . HIS A 1 95 ? 12.251 -10.801 -13.484 1.00 68.12 95 HIS A C 1
ATOM 774 O O . HIS A 1 95 ? 13.096 -10.750 -14.373 1.00 68.12 95 HIS A O 1
ATOM 780 N N . ALA A 1 96 ? 11.321 -11.755 -13.430 1.00 63.00 96 ALA A N 1
ATOM 781 C CA . ALA A 1 96 ? 11.208 -12.808 -14.435 1.00 63.00 96 ALA A CA 1
ATOM 782 C C . ALA A 1 96 ? 10.806 -12.261 -15.818 1.00 63.00 96 ALA A C 1
ATOM 784 O O . ALA A 1 96 ? 10.987 -12.933 -16.831 1.00 63.00 96 ALA A O 1
ATOM 785 N N . THR A 1 97 ? 10.247 -11.049 -15.867 1.00 62.25 97 THR A N 1
ATOM 786 C CA . THR A 1 97 ? 9.811 -10.386 -17.096 1.00 62.25 97 THR A CA 1
ATOM 787 C C . THR A 1 97 ? 10.219 -8.916 -17.091 1.00 62.25 97 THR A C 1
ATOM 789 O O . THR A 1 97 ? 10.277 -8.276 -16.045 1.00 62.25 97 THR A O 1
ATOM 792 N N . LEU A 1 98 ? 10.511 -8.364 -18.272 1.00 64.44 98 LEU A N 1
ATOM 793 C CA . LEU A 1 98 ? 10.722 -6.925 -18.441 1.00 64.44 98 LEU A CA 1
ATOM 794 C C . LEU A 1 98 ? 9.406 -6.159 -18.232 1.00 64.44 98 LEU A C 1
ATOM 796 O O . LEU A 1 98 ? 8.319 -6.729 -18.340 1.00 64.44 98 LEU A O 1
ATOM 800 N N . ALA A 1 99 ? 9.511 -4.852 -17.967 1.00 62.78 99 ALA A N 1
ATOM 801 C CA . ALA A 1 99 ? 8.354 -3.974 -17.812 1.00 62.78 99 ALA A CA 1
ATOM 802 C C . ALA A 1 99 ? 7.379 -4.095 -19.010 1.00 62.78 99 ALA A C 1
ATOM 804 O O . ALA A 1 99 ? 7.826 -4.291 -20.148 1.00 62.78 99 ALA A O 1
ATOM 805 N N . PRO A 1 100 ? 6.057 -3.935 -18.791 1.00 61.12 100 PRO A N 1
ATOM 806 C CA . PRO A 1 100 ? 5.054 -4.081 -19.839 1.00 61.12 100 PRO A CA 1
ATOM 807 C C . PRO A 1 100 ? 5.390 -3.210 -21.057 1.00 61.12 100 PRO A C 1
ATOM 809 O O . PRO A 1 100 ? 5.461 -1.980 -20.961 1.00 61.12 100 PRO A O 1
ATOM 812 N N . ARG A 1 101 ? 5.580 -3.844 -22.221 1.00 60.94 101 ARG A N 1
ATOM 813 C CA . ARG A 1 101 ? 6.034 -3.184 -23.461 1.00 60.94 101 ARG A CA 1
ATOM 814 C C . ARG A 1 101 ? 5.073 -2.083 -23.940 1.00 60.94 101 ARG A C 1
ATOM 816 O O . ARG A 1 101 ? 5.499 -1.135 -24.588 1.00 60.94 101 ARG A O 1
ATOM 823 N N . ASN A 1 102 ? 3.793 -2.191 -23.580 1.00 66.19 102 ASN A N 1
ATOM 824 C CA . ASN A 1 102 ? 2.731 -1.212 -23.841 1.00 66.19 102 ASN A CA 1
ATOM 825 C C . ASN A 1 102 ? 2.800 0.037 -22.938 1.00 66.19 102 ASN A C 1
ATOM 827 O O . ASN A 1 102 ? 2.386 1.119 -23.352 1.00 66.19 102 ASN A O 1
ATOM 831 N N . ILE A 1 103 ? 3.325 -0.084 -21.717 1.00 70.12 103 ILE A N 1
ATOM 832 C CA . ILE A 1 103 ? 3.453 1.034 -20.771 1.00 70.12 103 ILE A CA 1
ATOM 833 C C . ILE A 1 103 ? 4.807 1.720 -20.963 1.00 70.12 103 ILE A C 1
ATOM 835 O O . ILE A 1 103 ? 4.875 2.950 -21.035 1.00 70.12 103 ILE A O 1
ATOM 839 N N . GLY A 1 104 ? 5.872 0.939 -21.127 1.00 73.69 104 GLY A N 1
ATOM 840 C CA . GLY A 1 104 ? 7.241 1.439 -21.165 1.00 73.69 104 GLY A CA 1
ATOM 841 C C . GLY A 1 104 ? 7.790 1.730 -19.766 1.00 73.69 104 GLY A C 1
ATOM 842 O O . GLY A 1 104 ? 7.063 2.101 -18.841 1.00 73.69 104 GLY A O 1
ATOM 843 N N . GLU A 1 105 ? 9.101 1.572 -19.619 1.00 74.38 105 GLU A N 1
ATOM 844 C CA . GLU A 1 105 ? 9.810 1.582 -18.335 1.00 74.38 105 GLU A CA 1
ATOM 845 C C . GLU A 1 105 ? 9.609 2.880 -17.538 1.00 74.38 105 GLU A C 1
ATOM 847 O O . GLU A 1 105 ? 9.209 2.850 -16.376 1.00 74.38 105 GLU A O 1
ATOM 852 N N . ALA A 1 106 ? 9.766 4.040 -18.182 1.00 77.69 106 ALA A N 1
ATOM 853 C CA . ALA A 1 106 ? 9.616 5.335 -17.519 1.00 77.69 106 ALA A CA 1
ATOM 854 C C . ALA A 1 106 ? 8.199 5.568 -16.962 1.00 77.69 106 ALA A C 1
ATOM 856 O O . ALA A 1 106 ? 8.031 6.167 -15.896 1.00 77.69 106 ALA A O 1
ATOM 857 N N . ARG A 1 107 ? 7.158 5.091 -17.661 1.00 80.88 107 ARG A N 1
ATOM 858 C CA . ARG A 1 107 ? 5.778 5.167 -17.158 1.00 80.88 107 ARG A CA 1
ATOM 859 C C . ARG A 1 107 ? 5.550 4.161 -16.036 1.00 80.88 107 ARG A C 1
ATOM 861 O O . ARG A 1 107 ? 4.885 4.520 -15.070 1.00 80.88 107 ARG A O 1
ATOM 868 N N . TRP A 1 108 ? 6.129 2.963 -16.119 1.00 81.38 108 TRP A N 1
ATOM 869 C CA . TRP A 1 108 ? 6.070 1.975 -15.040 1.00 81.38 108 TRP A CA 1
ATOM 870 C C . TRP A 1 108 ? 6.703 2.508 -13.746 1.00 81.38 108 TRP A C 1
ATOM 872 O O . TRP A 1 108 ? 6.057 2.507 -12.699 1.00 81.38 108 TRP A O 1
ATOM 882 N N . MET A 1 109 ? 7.897 3.102 -13.833 1.00 80.94 109 MET A N 1
ATOM 883 C CA . MET A 1 109 ? 8.580 3.720 -12.688 1.00 80.94 109 MET A CA 1
ATOM 884 C C . MET A 1 109 ? 7.737 4.801 -11.998 1.00 80.94 109 MET A C 1
ATOM 886 O O . MET A 1 109 ? 7.733 4.888 -10.771 1.00 80.94 109 MET A O 1
ATOM 890 N N . ARG A 1 110 ? 6.996 5.619 -12.762 1.00 84.75 110 ARG A N 1
ATOM 891 C CA . ARG A 1 110 ? 6.081 6.624 -12.186 1.00 84.75 110 ARG A CA 1
ATOM 892 C C . ARG A 1 110 ? 4.948 5.975 -11.395 1.00 84.75 110 ARG A C 1
ATOM 894 O O . ARG A 1 110 ? 4.602 6.472 -10.328 1.00 84.75 110 ARG A O 1
ATOM 901 N N . ARG A 1 111 ? 4.390 4.866 -11.888 1.00 84.94 111 ARG A N 1
ATOM 902 C CA . ARG A 1 111 ? 3.340 4.119 -11.179 1.00 84.94 111 ARG A CA 1
ATOM 903 C C . ARG A 1 111 ? 3.869 3.537 -9.874 1.00 84.94 111 ARG A C 1
ATOM 905 O O . ARG A 1 111 ? 3.238 3.729 -8.843 1.00 84.94 111 ARG A O 1
ATOM 912 N N . VAL A 1 112 ? 5.052 2.922 -9.897 1.00 85.12 112 VAL A N 1
ATOM 913 C CA . VAL A 1 112 ? 5.714 2.404 -8.688 1.00 85.12 112 VAL A CA 1
ATOM 914 C C . VAL A 1 112 ? 5.924 3.513 -7.653 1.00 85.12 112 VAL A C 1
ATOM 916 O O . VAL A 1 112 ? 5.598 3.319 -6.486 1.00 85.12 112 VAL A O 1
ATOM 919 N N . ALA A 1 113 ? 6.373 4.699 -8.078 1.00 86.31 113 ALA A N 1
ATOM 920 C CA . ALA A 1 113 ? 6.546 5.844 -7.183 1.00 86.31 113 ALA A CA 1
ATOM 921 C C . ALA A 1 113 ? 5.218 6.335 -6.572 1.00 86.31 113 ALA A C 1
ATOM 923 O O . ALA A 1 113 ? 5.155 6.590 -5.370 1.00 86.31 113 ALA A O 1
ATOM 924 N N . ILE A 1 114 ? 4.146 6.426 -7.371 1.00 87.69 114 ILE A N 1
ATOM 925 C CA . ILE A 1 114 ? 2.804 6.802 -6.885 1.00 87.69 114 ILE A CA 1
ATOM 926 C C . ILE A 1 114 ? 2.301 5.789 -5.851 1.00 87.69 114 ILE A C 1
ATOM 928 O O . ILE A 1 114 ? 1.780 6.179 -4.804 1.00 87.69 114 ILE A O 1
ATOM 932 N N . VAL A 1 115 ? 2.477 4.494 -6.117 1.00 87.31 115 VAL A N 1
ATOM 933 C CA . VAL A 1 115 ? 2.048 3.430 -5.204 1.00 87.31 115 VAL A CA 1
ATOM 934 C C . VAL A 1 115 ? 2.867 3.449 -3.913 1.00 87.31 115 VAL A C 1
ATOM 936 O O . VAL A 1 115 ? 2.279 3.405 -2.834 1.00 87.31 115 VAL A O 1
ATOM 939 N N . ALA A 1 116 ? 4.192 3.598 -3.993 1.00 88.19 116 ALA A N 1
ATOM 940 C CA . ALA A 1 116 ? 5.049 3.730 -2.814 1.00 88.19 116 ALA A CA 1
ATOM 941 C C . ALA A 1 116 ? 4.642 4.939 -1.954 1.00 88.19 116 ALA A C 1
ATOM 943 O O . ALA A 1 116 ? 4.436 4.800 -0.749 1.00 88.19 116 ALA A O 1
ATOM 944 N N . GLY A 1 117 ? 4.424 6.103 -2.577 1.00 88.69 117 GLY A N 1
ATOM 945 C CA . GLY A 1 117 ? 3.939 7.299 -1.882 1.00 88.69 117 GLY A CA 1
ATOM 946 C C . GLY A 1 117 ? 2.558 7.106 -1.245 1.00 88.69 117 GLY A C 1
ATOM 947 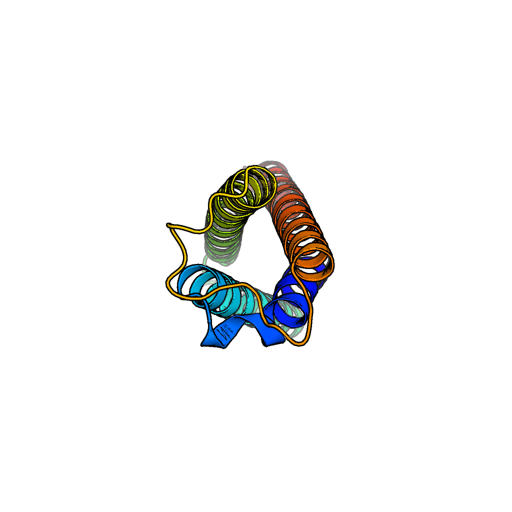O O . GLY A 1 117 ? 2.328 7.549 -0.120 1.00 88.69 117 GLY A O 1
ATOM 948 N N . SER A 1 118 ? 1.656 6.388 -1.917 1.00 88.81 118 SER A N 1
ATOM 949 C CA . SER A 1 118 ? 0.320 6.076 -1.389 1.00 88.81 118 SER A CA 1
ATOM 950 C C . SER A 1 118 ? 0.390 5.148 -0.172 1.00 88.81 118 SER A C 1
ATOM 952 O O . SER A 1 118 ? -0.303 5.382 0.818 1.00 88.81 118 SER A O 1
ATOM 954 N N . LEU A 1 119 ? 1.252 4.126 -0.206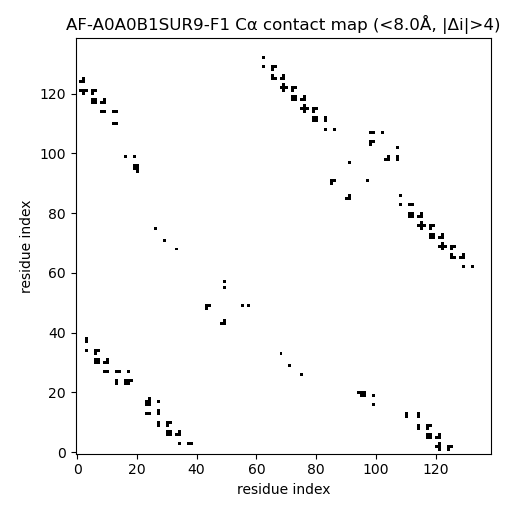 1.00 87.88 119 LEU A N 1
ATOM 955 C CA . LEU A 1 119 ? 1.485 3.230 0.933 1.00 87.88 119 LEU A CA 1
ATOM 956 C C . LEU A 1 119 ? 2.139 3.960 2.112 1.00 87.88 119 LEU A C 1
ATOM 958 O O . LEU A 1 119 ? 1.764 3.729 3.264 1.00 87.88 119 LEU A O 1
ATOM 962 N N . LEU A 1 120 ? 3.073 4.875 1.842 1.00 90.00 120 LEU A N 1
ATOM 963 C CA . LEU A 1 120 ? 3.679 5.714 2.873 1.00 90.00 120 LEU A CA 1
ATOM 964 C C . LEU A 1 120 ? 2.625 6.587 3.561 1.00 90.00 120 LEU A C 1
ATOM 966 O O . LEU A 1 120 ? 2.529 6.593 4.788 1.00 90.00 120 LEU A O 1
ATOM 970 N N . LEU A 1 121 ? 1.785 7.267 2.777 1.00 89.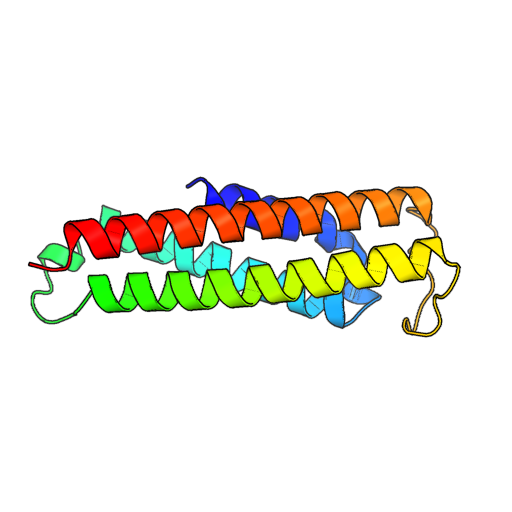06 121 LEU A N 1
ATOM 971 C CA . LEU A 1 121 ? 0.706 8.093 3.311 1.00 89.06 121 LEU A CA 1
ATOM 972 C C . LEU A 1 121 ? -0.292 7.257 4.126 1.00 89.06 121 LEU A C 1
ATOM 974 O O . LEU A 1 121 ? -0.668 7.658 5.228 1.00 89.06 121 LEU A O 1
ATOM 978 N N . ALA A 1 122 ? -0.673 6.074 3.633 1.00 87.19 122 ALA A N 1
ATOM 979 C CA . ALA A 1 122 ? -1.523 5.142 4.372 1.00 87.19 122 ALA A CA 1
ATOM 980 C C . ALA A 1 122 ? -0.893 4.746 5.717 1.00 87.19 122 ALA A C 1
ATOM 982 O O . ALA A 1 122 ? -1.571 4.777 6.742 1.00 87.19 122 ALA A O 1
ATOM 983 N N . THR A 1 123 ? 0.411 4.457 5.735 1.00 87.62 123 THR A N 1
ATOM 984 C CA . THR A 1 123 ? 1.171 4.141 6.957 1.00 87.62 123 THR A CA 1
ATOM 985 C C . THR A 1 123 ? 1.110 5.294 7.960 1.00 87.62 123 THR A C 1
ATOM 987 O O . THR A 1 123 ? 0.777 5.079 9.126 1.00 87.62 123 THR A O 1
ATOM 990 N N . CYS A 1 124 ? 1.354 6.532 7.518 1.00 88.00 124 CYS A N 1
ATOM 991 C CA . CYS A 1 124 ? 1.258 7.713 8.380 1.00 88.00 124 CYS A CA 1
ATOM 992 C C . CYS A 1 124 ? -0.149 7.884 8.974 1.00 88.00 124 CYS A C 1
ATOM 994 O O . CYS A 1 124 ? -0.290 8.196 10.157 1.00 88.00 124 CYS A O 1
ATOM 996 N N . LEU A 1 125 ? -1.193 7.650 8.176 1.00 87.25 125 LEU A N 1
ATOM 997 C CA . LEU A 1 125 ? -2.585 7.741 8.624 1.00 87.25 125 LEU A CA 1
ATOM 998 C C . LEU A 1 125 ? -2.954 6.627 9.617 1.00 87.25 125 LEU A C 1
ATOM 1000 O O . LEU A 1 125 ? -3.656 6.893 10.598 1.00 87.25 125 LEU A O 1
ATOM 1004 N N . PHE A 1 126 ? -2.459 5.403 9.412 1.00 84.62 126 PHE A N 1
ATOM 1005 C CA . PHE A 1 126 ? -2.625 4.315 10.377 1.00 84.62 126 PHE A CA 1
ATOM 1006 C C . PHE A 1 126 ? -1.921 4.629 11.699 1.00 84.62 126 PHE A C 1
ATOM 1008 O O . PHE A 1 126 ? -2.540 4.513 12.755 1.00 84.62 126 PHE A O 1
ATOM 1015 N N . LEU A 1 127 ? -0.676 5.112 11.657 1.00 86.12 127 LEU A N 1
ATOM 1016 C CA . LEU A 1 127 ? 0.060 5.542 12.851 1.00 86.12 127 LEU A CA 1
ATOM 1017 C C . LEU A 1 127 ? -0.656 6.670 13.595 1.00 86.12 127 LEU A C 1
ATOM 1019 O O . LEU A 1 127 ? -0.764 6.629 14.821 1.00 86.12 127 LEU A O 1
ATOM 1023 N N . PHE A 1 128 ? -1.185 7.654 12.868 1.00 85.31 128 PHE A N 1
ATOM 1024 C CA . PHE A 1 128 ? -1.981 8.723 13.462 1.00 85.31 128 PHE A CA 1
ATOM 1025 C C . PHE A 1 128 ? -3.225 8.173 14.172 1.00 85.31 128 PHE A C 1
ATOM 1027 O O . PHE A 1 128 ? -3.517 8.564 15.303 1.00 85.31 128 PHE A O 1
ATOM 1034 N N . THR A 1 129 ? -3.925 7.228 13.543 1.00 82.12 129 THR A N 1
ATOM 1035 C CA . THR A 1 129 ? -5.110 6.576 14.120 1.00 82.12 129 THR A CA 1
ATOM 1036 C C . THR A 1 129 ? -4.750 5.788 15.381 1.00 82.12 129 THR A C 1
ATOM 1038 O O . THR A 1 129 ? -5.395 5.963 16.413 1.00 82.12 129 THR A O 1
ATOM 1041 N N . LEU A 1 130 ? -3.667 5.007 15.349 1.00 81.31 130 LEU A N 1
ATOM 1042 C CA . LEU A 1 130 ? -3.147 4.281 16.514 1.00 81.31 130 LEU A CA 1
ATOM 1043 C C . LEU A 1 130 ? -2.772 5.231 17.661 1.00 81.31 130 LEU A C 1
ATOM 1045 O O . LEU A 1 130 ? -3.121 4.986 18.816 1.00 81.31 130 LEU A O 1
ATOM 1049 N N . ALA A 1 131 ? -2.103 6.345 17.354 1.00 83.44 131 ALA A N 1
ATOM 1050 C CA . ALA A 1 131 ? -1.727 7.349 18.347 1.00 83.44 131 ALA A CA 1
ATOM 1051 C C . ALA A 1 131 ? -2.951 8.034 18.971 1.00 83.44 131 ALA A C 1
ATOM 1053 O O . ALA A 1 131 ? -2.967 8.287 20.177 1.00 83.44 131 ALA A O 1
ATOM 1054 N N . ARG A 1 132 ? -3.985 8.320 18.169 1.00 80.44 132 ARG A N 1
ATOM 1055 C CA . ARG A 1 132 ? -5.262 8.868 18.646 1.00 80.44 132 ARG A CA 1
ATOM 1056 C C . ARG A 1 132 ? -5.964 7.886 19.576 1.00 80.44 132 ARG A C 1
ATOM 1058 O O . ARG A 1 132 ? -6.284 8.283 20.690 1.00 80.44 132 ARG A O 1
ATOM 1065 N N . VAL A 1 133 ? -6.106 6.625 19.164 1.00 74.06 133 VAL A N 1
ATOM 1066 C CA . VAL A 1 133 ? -6.730 5.571 19.978 1.00 74.06 133 VAL A CA 1
ATOM 1067 C C . VAL A 1 133 ? -5.982 5.369 21.294 1.00 74.06 133 VAL A C 1
ATOM 1069 O O . VAL A 1 133 ? -6.615 5.327 22.342 1.00 74.06 133 VAL A O 1
ATOM 1072 N N . LYS A 1 134 ? -4.643 5.336 21.285 1.00 74.44 134 LYS A N 1
ATOM 1073 C CA . LYS A 1 134 ? -3.844 5.248 22.520 1.00 74.44 134 LYS A CA 1
ATOM 1074 C C . LYS A 1 134 ? -4.086 6.433 23.462 1.00 74.44 134 LYS A C 1
ATOM 1076 O O . LYS A 1 134 ? -4.097 6.249 24.671 1.00 74.44 134 LYS A O 1
ATOM 1081 N N . ARG A 1 135 ? -4.266 7.648 22.931 1.00 73.19 135 ARG A N 1
ATOM 1082 C CA . ARG A 1 135 ? -4.556 8.840 23.750 1.00 73.19 135 ARG A CA 1
ATOM 1083 C C . ARG A 1 135 ? -5.977 8.852 24.313 1.00 73.19 135 ARG A C 1
ATOM 1085 O O . ARG A 1 135 ? -6.178 9.446 25.361 1.00 73.19 135 ARG A O 1
ATOM 1092 N N . THR A 1 136 ? -6.947 8.257 23.621 1.00 67.50 136 THR A N 1
ATOM 1093 C CA . THR A 1 136 ? -8.360 8.252 24.042 1.00 67.50 136 THR A CA 1
ATOM 1094 C C . THR A 1 136 ? -8.786 6.984 24.784 1.00 67.50 136 THR A C 1
ATOM 1096 O O . THR A 1 136 ? -9.809 7.008 25.452 1.00 67.50 136 THR A O 1
ATOM 1099 N N . GLY A 1 137 ? -8.043 5.883 24.640 1.00 56.19 137 GLY A N 1
ATOM 1100 C CA . GLY A 1 137 ? -8.395 4.541 25.122 1.00 56.19 137 GLY A CA 1
ATOM 1101 C C . GLY A 1 137 ? -7.448 3.960 26.176 1.00 56.19 137 GLY A C 1
ATOM 1102 O O . GLY A 1 137 ? -7.471 2.756 26.398 1.00 56.19 137 GLY A O 1
ATOM 1103 N N . VAL A 1 138 ? -6.608 4.787 26.805 1.00 49.19 138 VAL A N 1
ATOM 1104 C CA . VAL A 1 138 ? -5.949 4.448 28.077 1.00 49.19 138 VAL A CA 1
ATOM 1105 C C . VAL A 1 138 ? -6.621 5.285 29.162 1.00 49.19 138 VAL A C 1
ATOM 1107 O O . VAL A 1 138 ? -6.078 6.297 29.592 1.00 49.19 138 VAL A O 1
ATOM 1110 N N . ASN A 1 139 ? -7.841 4.889 29.514 1.00 37.28 139 ASN A N 1
ATOM 1111 C CA . ASN A 1 139 ? -8.508 5.206 30.774 1.00 37.28 139 ASN A CA 1
ATOM 1112 C C . ASN A 1 139 ? -9.056 3.893 31.323 1.00 37.28 139 ASN A C 1
ATOM 1114 O O . ASN A 1 139 ? -9.689 3.169 30.519 1.00 37.28 139 ASN A O 1
#

Mean predicted aligned error: 7.7 Å

Nearest PDB structures (foldseek):
  3x29-assembly1_A  TM=3.579E-01  e=2.731E+00  Mus musculus

Foldseek 3Di:
DLLLVLLVLLLVLCVVVLPFFPLSVVLNVVSVVLSVVVVVLVVCVVVVVVVVDPPDPNLVVLLVSLVVLLVSLVVLLVVLVVVLVCVVVVNPVVTPDDDDPVQDSVSNSVSSVSSSVSSVVSNVVSVVVNVVSVVVPPD

Secondary structure (DSSP, 8-state):
-HHHHHHHHHHHHHTTTTTT-HHHHHHHHHHHHHHHHHHHHHHHHHTTHHHH-TTS-HHHHHHHHHHHHHHHHHHHHHHHHHHHHHHHTT--TT-SSPSPTTT-HHHHHHHHHHHHHHHHHHHHHHHHHHHHHHHHS--

Organism: Oesophagostomum dentatum (NCBI:txid61180)

Radius of gyration: 17.54 Å; Cα contacts (8 Å, |Δi|>4): 115; chains: 1; bounding box: 46×22×55 Å

pLDDT: mean 77.67, std 9.85, range [37.28, 90.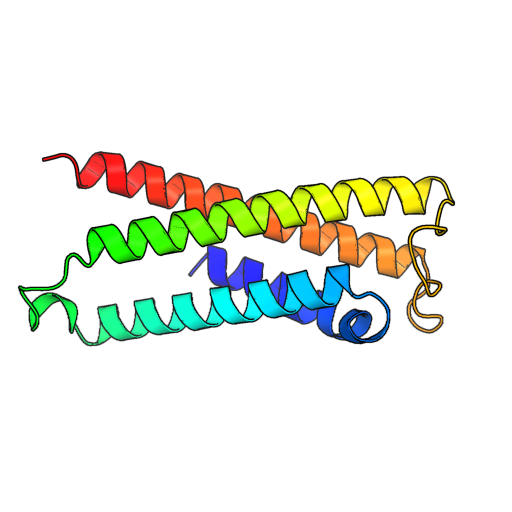0]

Solvent-accessible surface area (backbone atoms only — not comparable to full-atom values): 7564 Å² total; per-residue (Å²): 110,78,46,46,58,27,29,49,50,35,40,64,64,39,62,83,45,47,84,69,38,70,70,57,30,50,53,34,52,51,31,49,53,51,38,50,54,53,51,50,53,52,50,43,56,72,69,42,49,68,76,76,42,88,81,61,66,59,68,59,54,53,51,49,52,37,52,52,51,25,54,54,23,48,53,50,22,51,54,38,52,53,49,49,53,33,53,76,68,74,49,55,84,91,43,96,51,78,68,58,82,90,66,33,60,75,56,48,52,51,43,44,51,54,36,24,52,27,24,46,53,28,24,54,48,30,51,50,50,51,54,50,47,57,70,74,65,74,121